Protein AF-A0A822HG34-F1 (afdb_monomer)

pLDDT: mean 72.69, std 14.9, range [33.34, 90.94]

Foldseek 3Di:
DPPPPPDLAAEDEAPPPVCCVPPVDDLLVSLLVSLVPDAAPHAYEYEDYPPSSVVSNVVSCVVRNHHYYYDDPPVPDPCPVPPPPPPD

Structure (mmCIF, N/CA/C/O backbone):
data_AF-A0A822HG34-F1
#
_entry.id   AF-A0A822HG34-F1
#
loop_
_atom_site.group_PDB
_atom_site.id
_atom_site.type_symbol
_atom_site.label_atom_id
_atom_site.label_alt_id
_atom_site.label_comp_id
_atom_site.label_asym_id
_atom_site.label_entity_id
_atom_site.label_seq_id
_atom_site.pdbx_PDB_ins_code
_atom_site.Cartn_x
_atom_site.Cartn_y
_atom_site.Cartn_z
_atom_site.occupancy
_atom_site.B_iso_or_equiv
_atom_site.auth_seq_id
_atom_site.auth_comp_id
_atom_site.auth_asym_id
_atom_site.auth_atom_id
_atom_site.pdbx_PDB_model_num
ATOM 1 N N . MET A 1 1 ? -21.445 17.927 7.088 1.00 33.34 1 MET A N 1
ATOM 2 C CA . MET A 1 1 ? -21.272 16.459 7.047 1.00 33.34 1 MET A CA 1
ATOM 3 C C . MET A 1 1 ? -20.369 16.146 5.869 1.00 33.34 1 MET A C 1
ATOM 5 O O . MET A 1 1 ? -20.793 16.316 4.735 1.00 33.34 1 MET A O 1
ATOM 9 N N . VAL A 1 2 ? -19.100 15.823 6.119 1.00 33.41 2 VAL A N 1
ATOM 10 C CA . VAL A 1 2 ? -18.186 15.402 5.049 1.00 33.41 2 VAL A CA 1
ATOM 11 C C . VAL A 1 2 ? -18.575 13.971 4.711 1.00 33.41 2 VAL A C 1
ATOM 13 O O . VAL A 1 2 ? -18.417 13.082 5.543 1.00 33.41 2 VAL A O 1
ATOM 16 N N . VAL A 1 3 ? -19.154 13.756 3.533 1.00 35.47 3 VAL A N 1
ATOM 17 C CA . VAL A 1 3 ? -19.396 12.412 3.001 1.00 35.47 3 VAL A CA 1
ATOM 18 C C . VAL A 1 3 ? -18.028 11.757 2.825 1.00 35.47 3 VAL A C 1
ATOM 20 O O . VAL A 1 3 ? -17.319 12.016 1.855 1.00 35.47 3 VAL A O 1
ATOM 23 N N . GLN A 1 4 ? -17.60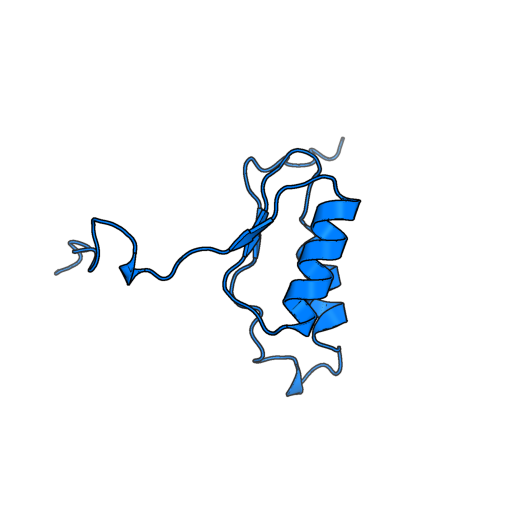6 10.952 3.801 1.00 49.44 4 GLN A N 1
ATOM 24 C CA . GLN A 1 4 ? -16.495 10.033 3.604 1.00 49.44 4 GLN A CA 1
ATOM 25 C C . GLN A 1 4 ? -16.952 9.048 2.534 1.00 49.44 4 GLN A C 1
ATOM 27 O O . GLN A 1 4 ? -17.717 8.134 2.811 1.00 49.44 4 GLN A O 1
ATOM 32 N N . ILE A 1 5 ? -16.497 9.253 1.300 1.00 60.31 5 ILE A N 1
ATOM 33 C CA . ILE A 1 5 ? -16.736 8.336 0.185 1.00 60.31 5 ILE A CA 1
ATOM 34 C C . ILE A 1 5 ? -16.141 6.990 0.598 1.00 60.31 5 ILE A C 1
ATOM 36 O O . ILE A 1 5 ? -14.919 6.886 0.653 1.00 60.31 5 ILE A O 1
ATOM 40 N N . THR A 1 6 ? -16.936 6.002 1.000 1.00 60.25 6 THR A N 1
ATOM 41 C CA . THR A 1 6 ? -16.440 4.661 1.352 1.00 60.25 6 THR A CA 1
ATOM 42 C C . THR A 1 6 ? -16.240 3.893 0.050 1.00 60.25 6 THR A C 1
ATOM 44 O O . THR A 1 6 ? -17.229 3.508 -0.573 1.00 60.25 6 THR A O 1
ATOM 47 N N . PRO A 1 7 ? -14.997 3.747 -0.439 1.00 61.41 7 PRO A N 1
ATOM 48 C CA . PRO A 1 7 ? -14.766 3.065 -1.695 1.00 61.41 7 PRO A CA 1
ATOM 49 C C . PRO A 1 7 ? -14.981 1.563 -1.490 1.00 61.41 7 PRO A C 1
ATOM 51 O O . PRO A 1 7 ? -14.627 1.011 -0.452 1.00 61.41 7 PRO A O 1
ATOM 54 N N . ILE A 1 8 ? -15.537 0.903 -2.503 1.00 71.38 8 ILE A N 1
ATOM 55 C CA . ILE A 1 8 ? -15.707 -0.558 -2.518 1.00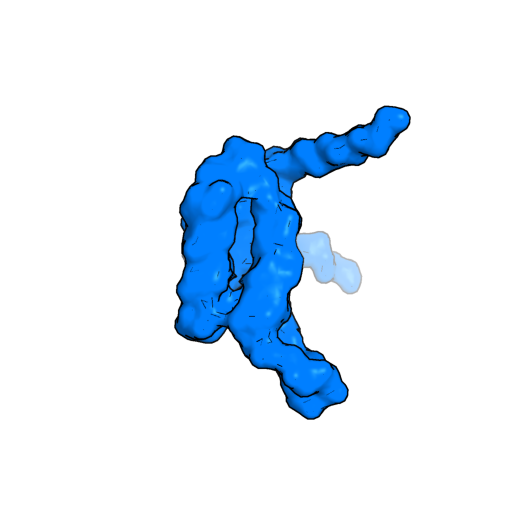 71.38 8 ILE A CA 1
ATOM 56 C C . ILE A 1 8 ? -14.338 -1.253 -2.659 1.00 71.38 8 ILE A C 1
ATOM 58 O O . ILE A 1 8 ? -14.174 -2.398 -2.256 1.00 71.38 8 ILE A O 1
ATOM 62 N N . VAL A 1 9 ? -13.341 -0.558 -3.221 1.00 71.38 9 VAL A N 1
ATOM 63 C CA . VAL A 1 9 ? -11.962 -1.035 -3.369 1.00 71.38 9 VAL A CA 1
ATOM 64 C C . VAL A 1 9 ? -10.993 0.148 -3.422 1.00 71.38 9 VAL A C 1
ATOM 66 O O . VAL A 1 9 ? -11.297 1.176 -4.030 1.00 71.38 9 VAL A O 1
ATOM 69 N N . CYS A 1 10 ? -9.815 0.001 -2.817 1.00 77.00 10 CYS A N 1
ATOM 70 C CA . CYS A 1 10 ? -8.732 0.984 -2.891 1.00 77.00 10 CYS A CA 1
ATOM 71 C C . CYS A 1 10 ? -7.566 0.422 -3.705 1.00 77.00 10 CYS A C 1
ATOM 73 O O . CYS A 1 10 ? -7.063 -0.649 -3.388 1.00 77.00 10 CYS A O 1
ATOM 75 N N . GLY A 1 11 ? -7.106 1.145 -4.725 1.00 77.00 11 GLY A N 1
ATOM 76 C CA . GLY A 1 11 ? -5.965 0.741 -5.549 1.00 77.00 11 GLY A CA 1
ATOM 77 C C . GLY A 1 11 ? -4.753 1.649 -5.346 1.00 77.00 11 GLY A C 1
ATOM 78 O O . GLY A 1 11 ? -4.876 2.864 -5.483 1.00 77.00 11 GLY A O 1
ATOM 79 N N . ILE A 1 12 ? -3.579 1.076 -5.074 1.00 76.12 12 ILE A N 1
ATOM 80 C CA . ILE A 1 12 ? -2.285 1.764 -5.142 1.00 76.12 12 ILE A CA 1
ATOM 81 C C . ILE A 1 12 ? -1.577 1.303 -6.418 1.00 76.12 12 ILE A C 1
ATOM 83 O O . ILE A 1 12 ? -1.127 0.162 -6.538 1.00 76.12 12 ILE A O 1
ATOM 87 N N . THR A 1 13 ? -1.496 2.200 -7.400 1.00 75.44 13 THR A N 1
ATOM 88 C CA . THR A 1 13 ? -0.703 1.987 -8.619 1.00 75.44 13 THR A CA 1
ATOM 89 C C . THR A 1 13 ? 0.789 1.954 -8.289 1.00 75.44 13 THR A C 1
ATOM 91 O O . THR A 1 13 ? 1.178 2.249 -7.157 1.00 75.44 13 THR A O 1
ATOM 94 N N . SER A 1 14 ? 1.643 1.611 -9.264 1.00 68.62 14 SER A N 1
ATOM 95 C CA . SER A 1 14 ? 3.102 1.640 -9.071 1.00 68.62 14 SER A CA 1
ATOM 96 C C . SER A 1 14 ? 3.486 2.948 -8.394 1.00 68.62 14 SER A C 1
ATOM 98 O O . SER A 1 14 ? 3.145 4.026 -8.892 1.00 68.62 14 SER A O 1
ATOM 100 N N . LEU A 1 15 ? 4.116 2.854 -7.221 1.00 64.69 15 LEU A N 1
ATOM 101 C CA . LEU A 1 15 ? 4.665 4.017 -6.549 1.00 64.69 15 LEU A CA 1
ATOM 102 C C . LEU A 1 15 ? 5.760 4.528 -7.481 1.00 64.69 15 LEU A C 1
ATOM 104 O O . LEU A 1 15 ? 6.825 3.927 -7.573 1.00 64.69 15 LEU A O 1
ATOM 108 N N . GLY A 1 16 ? 5.443 5.568 -8.256 1.00 53.56 16 GLY A N 1
ATOM 109 C CA . GLY A 1 16 ? 6.376 6.178 -9.190 1.00 53.56 16 GLY A CA 1
ATOM 110 C C . GLY A 1 16 ? 7.624 6.595 -8.427 1.00 53.56 16 GL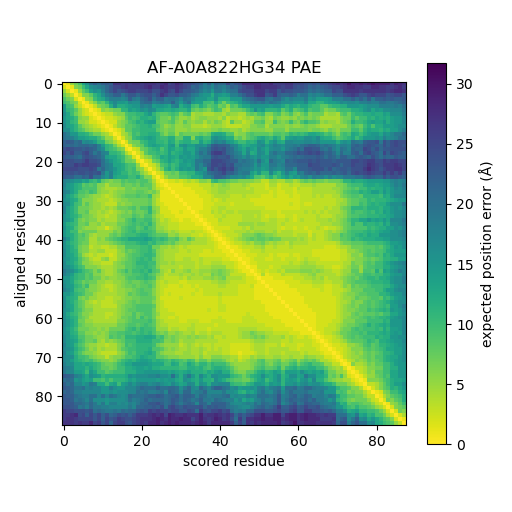Y A C 1
ATOM 111 O O . GLY A 1 16 ? 7.608 7.579 -7.687 1.00 53.56 16 GLY A O 1
ATOM 112 N N . LEU A 1 17 ? 8.700 5.828 -8.597 1.00 53.03 17 LEU A N 1
ATOM 113 C CA . LEU A 1 17 ? 10.031 6.158 -8.096 1.00 53.03 17 LEU A CA 1
ATOM 114 C C . LEU A 1 17 ? 10.557 7.467 -8.721 1.00 53.03 17 LEU A C 1
ATOM 116 O O . LEU A 1 17 ? 11.550 8.006 -8.238 1.00 53.03 17 LEU A O 1
ATOM 120 N N . ASP A 1 18 ? 9.866 8.010 -9.734 1.00 48.69 18 ASP A N 1
ATOM 121 C CA . ASP A 1 18 ? 10.175 9.257 -10.444 1.00 48.69 18 ASP A CA 1
ATOM 122 C C . ASP A 1 18 ? 10.387 10.483 -9.547 1.00 48.69 18 ASP A C 1
ATOM 124 O O . ASP A 1 18 ? 11.104 11.403 -9.930 1.00 48.69 18 ASP A O 1
ATOM 128 N N . HIS A 1 19 ? 9.848 10.500 -8.324 1.00 50.94 19 HIS A N 1
ATOM 129 C CA . HIS A 1 19 ? 10.005 11.650 -7.424 1.00 50.94 19 HIS A CA 1
ATOM 130 C C . HIS A 1 19 ? 10.802 11.375 -6.142 1.00 50.94 19 HIS A C 1
ATOM 132 O O . HIS A 1 19 ? 11.091 12.320 -5.406 1.00 50.94 19 HIS A O 1
ATOM 138 N N . VAL A 1 20 ? 11.239 10.133 -5.890 1.00 51.81 20 VAL A N 1
ATOM 139 C CA . VAL A 1 20 ? 12.079 9.811 -4.712 1.00 51.81 20 VAL A CA 1
ATOM 140 C C . VAL A 1 20 ? 13.442 10.501 -4.817 1.00 51.81 20 VAL A C 1
ATOM 142 O O . VAL A 1 20 ? 13.975 10.977 -3.819 1.00 51.81 20 VAL A O 1
ATOM 145 N N . LYS A 1 21 ? 13.969 10.664 -6.038 1.00 48.16 21 LYS A N 1
ATOM 146 C CA . LYS A 1 21 ? 15.203 11.430 -6.273 1.00 48.16 21 LYS A CA 1
ATOM 147 C C . LYS A 1 21 ? 15.051 12.944 -6.099 1.00 48.16 21 LYS A C 1
ATOM 149 O O . LYS A 1 21 ? 16.065 13.609 -5.927 1.00 48.16 21 LYS A O 1
ATOM 154 N N . LEU A 1 22 ? 13.833 13.492 -6.159 1.00 44.38 22 LEU A N 1
ATOM 155 C CA . LEU A 1 22 ? 13.624 14.944 -6.234 1.00 44.38 22 LEU A CA 1
ATOM 156 C C . LEU A 1 22 ? 13.103 15.573 -4.932 1.00 44.38 22 LEU A C 1
ATOM 158 O O . LEU A 1 22 ? 13.285 16.770 -4.740 1.00 44.38 22 LEU A O 1
ATOM 162 N N . LEU A 1 23 ? 12.450 14.800 -4.053 1.00 49.59 23 LEU A N 1
ATOM 163 C CA . LEU A 1 23 ? 11.712 15.343 -2.897 1.00 49.59 23 LEU A CA 1
ATOM 164 C C . LEU A 1 23 ? 12.171 14.839 -1.517 1.00 49.59 23 LEU A C 1
ATOM 166 O O . LEU A 1 23 ? 11.597 15.251 -0.515 1.00 49.59 23 LEU A O 1
ATOM 170 N N . GLY A 1 24 ? 13.196 13.983 -1.430 1.00 52.06 24 GLY A N 1
ATOM 171 C CA . GLY A 1 24 ? 13.861 13.662 -0.155 1.00 52.06 24 GLY A CA 1
ATOM 172 C C . GLY 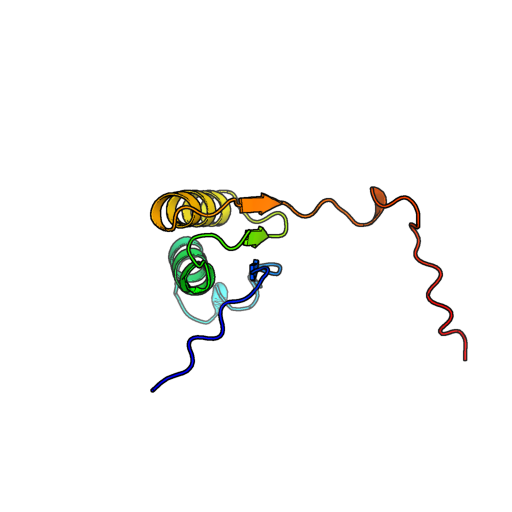A 1 24 ? 13.059 12.829 0.858 1.00 52.06 24 GLY A C 1
ATOM 173 O O . GLY A 1 24 ? 13.509 12.672 1.989 1.00 52.06 24 GLY A O 1
ATOM 174 N N . ASN A 1 25 ? 11.907 12.270 0.474 1.00 63.66 25 ASN A N 1
ATOM 175 C CA . ASN A 1 25 ? 11.112 11.384 1.332 1.00 63.66 25 ASN A CA 1
ATOM 176 C C . ASN A 1 25 ? 11.446 9.915 1.038 1.00 63.66 25 ASN A C 1
ATOM 178 O O . ASN A 1 25 ? 11.556 9.527 -0.128 1.00 63.66 25 ASN A O 1
ATOM 182 N N . THR A 1 26 ? 11.605 9.092 2.078 1.00 78.06 26 THR A N 1
ATOM 183 C CA . THR A 1 26 ? 11.927 7.666 1.911 1.00 78.06 26 THR A CA 1
ATOM 184 C C . THR A 1 26 ? 10.746 6.895 1.314 1.00 78.06 26 THR A C 1
ATOM 186 O O . THR A 1 26 ? 9.587 7.308 1.424 1.00 78.06 26 THR A O 1
ATOM 189 N N . ILE A 1 27 ? 11.022 5.758 0.671 1.00 78.00 27 ILE A N 1
ATOM 190 C CA . ILE A 1 27 ? 9.996 4.926 0.023 1.00 78.00 27 ILE A CA 1
ATOM 191 C C . ILE A 1 27 ? 8.911 4.508 1.028 1.00 78.00 27 ILE A C 1
ATOM 193 O O . ILE A 1 27 ? 7.722 4.514 0.704 1.00 78.00 27 ILE A O 1
ATOM 197 N N . GLU A 1 28 ? 9.307 4.214 2.263 1.00 81.75 28 GLU A N 1
ATOM 198 C CA . GLU A 1 28 ? 8.431 3.844 3.371 1.00 81.75 28 GLU A CA 1
ATOM 199 C C . GLU A 1 28 ? 7.444 4.956 3.714 1.00 81.75 28 GLU A C 1
ATOM 201 O O . GLU A 1 28 ? 6.255 4.693 3.875 1.00 81.75 28 GLU A O 1
ATOM 206 N N . GLN A 1 29 ? 7.902 6.209 3.784 1.00 80.56 29 GLN A N 1
ATOM 207 C CA . GLN A 1 29 ? 7.035 7.348 4.096 1.00 80.56 29 GLN A CA 1
ATOM 208 C C . GLN A 1 29 ? 6.001 7.579 2.996 1.00 80.56 29 GLN A C 1
ATOM 210 O O . GLN A 1 29 ? 4.830 7.843 3.278 1.00 80.56 29 GLN A O 1
ATOM 215 N N . ILE A 1 30 ? 6.412 7.442 1.734 1.00 78.69 30 ILE A N 1
ATOM 216 C CA . ILE A 1 30 ? 5.504 7.591 0.595 1.00 78.69 30 ILE A CA 1
ATOM 217 C C . ILE A 1 30 ? 4.472 6.458 0.603 1.00 78.69 30 ILE A C 1
ATOM 219 O O . ILE A 1 30 ? 3.278 6.718 0.434 1.00 78.69 30 ILE A O 1
ATOM 223 N N . ALA A 1 31 ? 4.903 5.217 0.841 1.00 83.12 31 ALA A N 1
ATOM 224 C CA . ALA A 1 31 ? 4.007 4.074 0.982 1.00 83.12 31 ALA A CA 1
ATOM 225 C C . ALA A 1 31 ? 3.017 4.281 2.139 1.00 83.12 31 ALA A C 1
ATOM 227 O O . ALA A 1 31 ? 1.821 4.069 1.960 1.00 83.12 31 ALA A O 1
ATOM 228 N N . TRP A 1 32 ? 3.482 4.793 3.281 1.00 84.50 32 TRP A N 1
ATOM 229 C CA . TRP A 1 32 ? 2.661 5.075 4.461 1.00 84.50 32 TRP A CA 1
ATOM 230 C C . TRP A 1 32 ? 1.590 6.138 4.196 1.00 84.50 32 TRP A C 1
ATOM 232 O O . TRP A 1 32 ? 0.444 5.981 4.620 1.00 84.50 32 TRP A O 1
ATOM 242 N N . GLN A 1 33 ? 1.954 7.212 3.487 1.00 82.38 33 GLN A N 1
ATOM 243 C CA . GLN A 1 33 ? 1.038 8.285 3.090 1.00 82.38 33 GLN A CA 1
ATOM 244 C C . GLN A 1 33 ? -0.015 7.768 2.109 1.00 82.38 33 GLN A C 1
ATOM 246 O O . GLN A 1 33 ? -1.208 7.997 2.307 1.00 82.38 33 GLN A O 1
ATOM 251 N N . LYS A 1 34 ? 0.401 7.017 1.078 1.00 80.81 34 LYS A N 1
ATOM 252 C CA . LYS A 1 34 ? -0.533 6.441 0.101 1.00 80.81 34 LYS A CA 1
ATOM 253 C C . LYS A 1 34 ? -1.446 5.397 0.730 1.00 80.81 34 LYS A C 1
ATOM 255 O O . LYS A 1 34 ? -2.634 5.420 0.441 1.00 80.81 34 LYS A O 1
ATOM 260 N N . ALA A 1 35 ? -0.944 4.565 1.641 1.00 82.81 35 ALA A N 1
ATOM 261 C CA . ALA A 1 35 ? -1.751 3.633 2.429 1.00 82.81 35 ALA A CA 1
ATOM 262 C C . ALA A 1 35 ? -2.784 4.328 3.331 1.00 82.81 35 ALA A C 1
ATOM 264 O O . ALA A 1 35 ? -3.699 3.679 3.827 1.00 82.81 35 ALA A O 1
ATOM 265 N N . GLY A 1 36 ? -2.712 5.653 3.508 1.00 81.44 36 GLY A N 1
ATOM 266 C CA . GLY A 1 36 ? -3.742 6.428 4.200 1.00 81.44 36 GLY A CA 1
ATOM 267 C C . GLY A 1 36 ? -5.141 6.303 3.578 1.00 81.44 36 GLY A C 1
ATOM 268 O O . GLY A 1 36 ? -6.132 6.473 4.293 1.00 81.44 36 GLY A O 1
ATOM 269 N N . ILE A 1 37 ? -5.229 5.948 2.286 1.00 82.94 37 ILE A N 1
ATOM 270 C CA . ILE A 1 37 ? -6.485 5.637 1.580 1.00 82.94 37 ILE A CA 1
ATOM 271 C C . ILE A 1 37 ? -7.139 4.330 2.051 1.00 82.94 37 ILE A C 1
ATOM 273 O O . ILE A 1 37 ? -8.325 4.119 1.797 1.00 82.94 37 ILE A O 1
ATOM 277 N N . PHE A 1 38 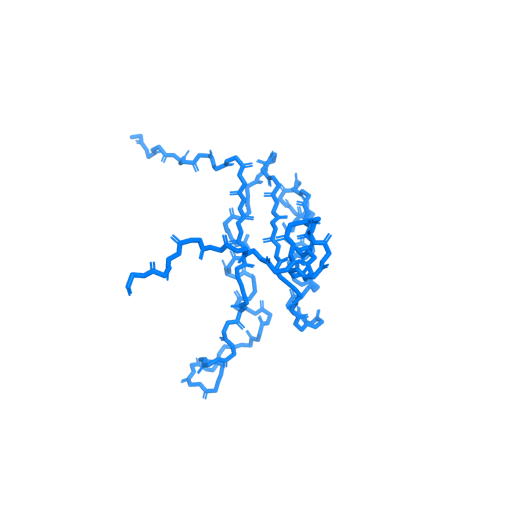? -6.404 3.445 2.730 1.00 84.06 38 PHE A N 1
ATOM 278 C CA . PHE A 1 38 ? -6.952 2.177 3.201 1.00 84.06 38 PHE A CA 1
ATOM 279 C C . PHE A 1 38 ? -8.069 2.435 4.195 1.00 84.06 38 PHE A C 1
ATOM 281 O O . PHE A 1 38 ? -7.895 3.130 5.202 1.00 84.06 38 PHE A O 1
ATOM 288 N N . LYS A 1 39 ? -9.235 1.882 3.885 1.00 80.56 39 LYS A N 1
ATOM 289 C CA . LYS A 1 39 ? -10.400 1.966 4.748 1.00 80.56 39 LYS A CA 1
ATOM 290 C C . LYS A 1 39 ? -10.672 0.602 5.367 1.00 80.56 39 LYS A C 1
ATOM 292 O O . LYS A 1 39 ? -10.458 -0.401 4.684 1.00 80.56 39 LYS A O 1
ATOM 297 N N . PRO A 1 40 ? -11.153 0.577 6.619 1.00 79.19 40 PRO A N 1
ATOM 298 C CA . PRO A 1 40 ? -11.693 -0.644 7.190 1.00 79.19 40 PRO A CA 1
ATOM 299 C C . PRO A 1 40 ? -12.788 -1.202 6.287 1.00 79.19 40 PRO A C 1
ATOM 301 O O . PRO A 1 40 ? -13.509 -0.441 5.638 1.00 79.19 40 PRO A O 1
ATOM 304 N N . ASP A 1 41 ? -12.826 -2.529 6.194 1.00 79.00 41 ASP A N 1
ATOM 305 C CA . ASP A 1 41 ? -13.778 -3.309 5.393 1.00 79.00 41 ASP A CA 1
ATOM 306 C C . ASP A 1 41 ? -13.687 -3.130 3.863 1.00 79.00 41 ASP A C 1
ATOM 308 O O . ASP A 1 41 ? -14.424 -3.782 3.122 1.00 79.00 41 ASP A O 1
ATOM 312 N N . ALA A 1 42 ? -12.760 -2.308 3.356 1.00 82.00 42 ALA A N 1
ATOM 313 C CA . ALA A 1 42 ? -12.541 -2.121 1.922 1.00 82.00 42 ALA A CA 1
ATOM 314 C C . ALA A 1 42 ?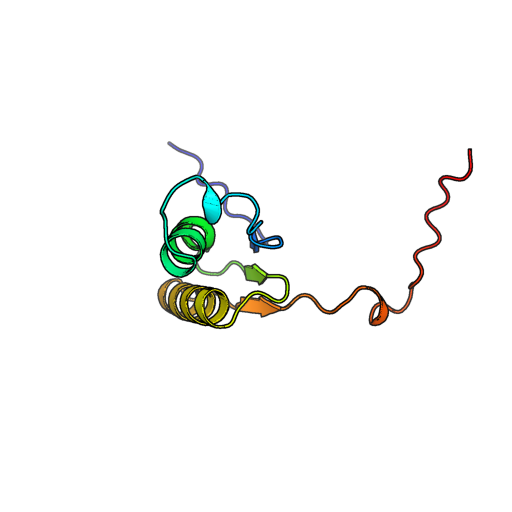 -11.256 -2.837 1.466 1.00 82.00 42 ALA A C 1
ATOM 316 O O . ALA A 1 42 ? -10.172 -2.482 1.932 1.00 82.00 42 ALA A O 1
ATOM 317 N N . PRO A 1 43 ? -11.316 -3.808 0.534 1.00 84.38 43 PRO A N 1
ATOM 318 C CA . PRO A 1 43 ? -10.119 -4.463 0.021 1.00 84.38 43 PRO A CA 1
ATOM 319 C C . PRO A 1 43 ? -9.168 -3.454 -0.633 1.00 84.38 43 PRO A C 1
ATOM 321 O O . PRO A 1 43 ? -9.574 -2.585 -1.411 1.00 84.38 43 PRO A O 1
ATOM 324 N N . ALA A 1 44 ? -7.884 -3.604 -0.332 1.00 86.38 44 ALA A N 1
ATOM 325 C CA . ALA A 1 44 ? -6.806 -2.850 -0.937 1.00 86.38 44 ALA A CA 1
ATOM 326 C C . ALA A 1 44 ? -6.116 -3.697 -2.011 1.00 86.38 44 ALA A C 1
ATOM 328 O O . ALA A 1 44 ? -5.859 -4.886 -1.827 1.00 86.38 44 ALA A O 1
ATOM 329 N N . VAL A 1 45 ? -5.785 -3.083 -3.138 1.00 86.38 45 VAL A N 1
ATOM 330 C CA . VAL A 1 45 ? -5.053 -3.710 -4.235 1.00 86.38 45 VAL A CA 1
ATOM 331 C C . VAL A 1 45 ? -3.810 -2.884 -4.518 1.00 86.38 45 VAL A C 1
ATOM 333 O O . VAL A 1 45 ? -3.890 -1.668 -4.662 1.00 86.38 45 VAL A O 1
ATOM 336 N N . THR A 1 46 ? -2.657 -3.530 -4.621 1.00 86.06 46 THR A N 1
ATOM 337 C CA . THR A 1 46 ? -1.410 -2.896 -5.063 1.00 86.06 46 THR A CA 1
ATOM 338 C C . THR A 1 46 ? -0.812 -3.674 -6.223 1.00 86.06 46 THR A C 1
ATOM 340 O O . THR A 1 46 ? -1.030 -4.873 -6.355 1.00 86.06 46 THR A O 1
ATOM 343 N N . VAL A 1 47 ? -0.031 -3.016 -7.069 1.00 84.44 47 VAL A N 1
ATOM 344 C CA . VAL A 1 47 ? 0.902 -3.723 -7.961 1.00 84.44 47 VAL A CA 1
ATOM 345 C C . VAL A 1 47 ? 2.132 -4.191 -7.166 1.00 84.44 47 VAL A C 1
ATOM 347 O O . VAL A 1 47 ? 2.314 -3.727 -6.036 1.00 84.44 47 VAL A O 1
ATOM 350 N N . PRO A 1 48 ? 2.980 -5.087 -7.706 1.00 82.06 48 PRO A N 1
ATOM 351 C CA . PRO A 1 48 ? 4.270 -5.394 -7.094 1.00 82.06 48 PRO A CA 1
ATOM 352 C C . PRO A 1 48 ? 5.083 -4.111 -6.854 1.00 82.06 48 PRO A C 1
ATOM 354 O O . PRO A 1 48 ? 5.319 -3.345 -7.786 1.00 82.06 48 PRO A O 1
ATOM 357 N N . GLN A 1 49 ? 5.476 -3.870 -5.602 1.00 81.50 49 GLN A N 1
ATOM 358 C CA . GLN A 1 49 ? 6.335 -2.750 -5.194 1.00 81.50 49 GLN A CA 1
ATOM 359 C C . GLN A 1 49 ? 7.662 -3.293 -4.645 1.00 81.50 49 GLN A C 1
ATOM 361 O O . GLN A 1 49 ? 7.815 -4.499 -4.449 1.00 81.50 49 GLN A O 1
ATOM 366 N N . VAL A 1 50 ? 8.610 -2.403 -4.339 1.00 83.12 50 VAL A N 1
ATOM 367 C CA . VAL A 1 50 ? 9.820 -2.772 -3.587 1.00 83.12 50 VAL A CA 1
ATOM 368 C C . VAL A 1 50 ? 9.473 -3.267 -2.177 1.00 83.12 50 VAL A C 1
ATOM 370 O O . VAL A 1 50 ? 8.431 -2.908 -1.617 1.00 83.12 50 VAL A O 1
ATOM 373 N N . SER A 1 51 ? 10.348 -4.088 -1.599 1.00 83.94 51 SER A N 1
ATOM 374 C CA . SER A 1 51 ? 10.129 -4.774 -0.320 1.00 83.94 51 SER A CA 1
ATOM 375 C C . SER A 1 51 ? 9.769 -3.821 0.826 1.00 83.94 51 SER A C 1
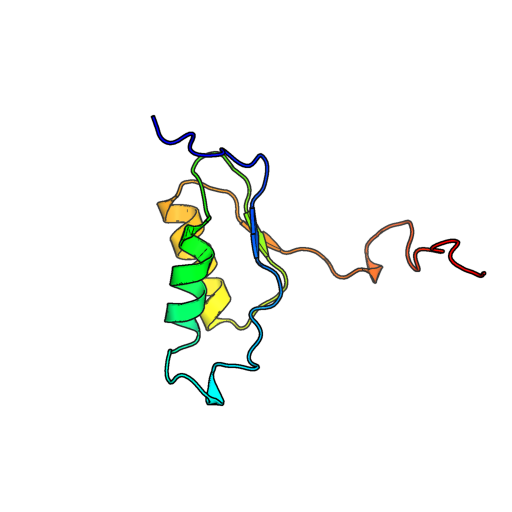ATOM 377 O O . SER A 1 51 ? 8.878 -4.114 1.622 1.00 83.94 51 SER A O 1
ATOM 379 N N . GLU A 1 52 ? 10.405 -2.653 0.881 1.00 83.56 52 GLU A N 1
ATOM 380 C CA . GLU A 1 52 ? 10.199 -1.621 1.898 1.00 83.56 52 GLU A CA 1
ATOM 381 C C . GLU A 1 52 ? 8.787 -1.031 1.827 1.00 83.56 52 GLU A C 1
ATOM 383 O O . GLU A 1 52 ? 8.113 -0.895 2.848 1.00 83.56 52 GLU A O 1
ATOM 388 N N . ALA A 1 53 ? 8.301 -0.751 0.614 1.00 84.75 53 ALA A N 1
ATOM 389 C CA . ALA A 1 53 ? 6.935 -0.290 0.397 1.00 84.75 53 ALA A CA 1
ATOM 390 C C . ALA A 1 53 ? 5.926 -1.393 0.734 1.00 84.75 53 ALA A C 1
ATOM 392 O O . ALA A 1 53 ? 4.959 -1.134 1.444 1.00 84.75 53 ALA A O 1
ATOM 393 N N . MET A 1 54 ? 6.165 -2.625 0.273 1.00 87.06 54 MET A N 1
ATOM 394 C CA . MET A 1 54 ? 5.285 -3.767 0.546 1.00 87.06 54 MET A CA 1
ATOM 395 C C . MET A 1 54 ? 5.117 -4.021 2.045 1.00 87.06 54 MET A C 1
ATOM 397 O O . MET A 1 54 ? 3.999 -4.275 2.490 1.00 87.06 54 MET A O 1
ATOM 401 N N . ARG A 1 55 ? 6.197 -3.914 2.829 1.00 89.31 55 ARG A N 1
ATOM 402 C CA . ARG A 1 55 ? 6.141 -4.050 4.290 1.00 89.31 55 ARG A CA 1
ATOM 403 C C . ARG A 1 55 ? 5.202 -3.014 4.907 1.00 89.31 55 ARG A C 1
ATOM 405 O O . ARG A 1 55 ? 4.283 -3.389 5.626 1.00 89.31 55 ARG A O 1
ATOM 412 N N . VAL A 1 56 ? 5.374 -1.738 4.560 1.00 89.06 56 VAL A N 1
ATOM 413 C CA . VAL A 1 56 ? 4.523 -0.653 5.073 1.00 89.06 56 VAL A CA 1
ATOM 414 C C . VAL A 1 56 ? 3.071 -0.817 4.628 1.00 89.06 56 VAL A C 1
ATOM 416 O O . VAL A 1 56 ? 2.161 -0.593 5.418 1.00 89.06 56 VAL A O 1
ATOM 419 N N . LEU A 1 57 ? 2.820 -1.218 3.379 1.00 87.25 57 LEU A N 1
ATOM 420 C CA . LEU A 1 57 ? 1.457 -1.460 2.904 1.00 87.25 57 LEU A CA 1
ATOM 421 C C . LEU A 1 57 ? 0.782 -2.598 3.682 1.00 87.25 57 LEU A C 1
ATOM 423 O O . LEU A 1 57 ? -0.381 -2.458 4.045 1.00 87.25 57 LEU A O 1
ATOM 427 N N . ASN A 1 58 ? 1.494 -3.692 3.967 1.00 89.19 58 ASN A N 1
ATOM 428 C CA . ASN A 1 58 ? 0.961 -4.795 4.771 1.00 89.19 58 ASN A CA 1
ATOM 429 C C . ASN A 1 58 ? 0.653 -4.358 6.208 1.00 89.19 58 ASN A C 1
ATOM 431 O O . ASN A 1 58 ? -0.471 -4.549 6.658 1.00 89.19 58 ASN A O 1
ATOM 435 N N . GLU A 1 59 ? 1.599 -3.698 6.885 1.00 90.94 59 GLU A N 1
ATOM 436 C CA . GLU A 1 59 ? 1.400 -3.173 8.248 1.00 90.94 59 GLU A CA 1
ATOM 437 C C . GLU A 1 59 ? 0.165 -2.265 8.313 1.00 90.94 59 GLU A C 1
ATOM 439 O O . GLU A 1 59 ? -0.689 -2.395 9.186 1.00 90.94 59 GLU A O 1
ATOM 444 N N . ARG A 1 60 ? 0.005 -1.383 7.322 1.00 88.69 60 ARG A N 1
ATOM 445 C CA . ARG A 1 60 ? -1.14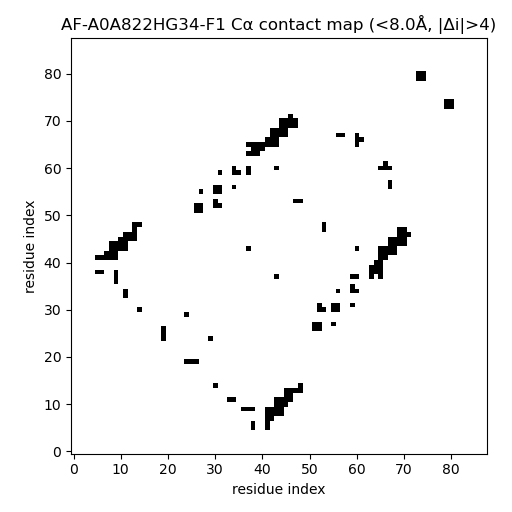0 -0.470 7.251 1.00 88.69 60 ARG A CA 1
ATOM 446 C C . ARG A 1 60 ? -2.452 -1.164 6.936 1.00 88.69 60 ARG A C 1
ATOM 448 O O . ARG A 1 60 ? -3.497 -0.701 7.390 1.00 88.69 60 ARG A O 1
ATOM 455 N N . ALA A 1 61 ? -2.414 -2.223 6.138 1.00 88.56 61 ALA A N 1
ATOM 456 C CA . ALA A 1 61 ? -3.595 -3.017 5.848 1.00 88.56 61 ALA A CA 1
ATOM 457 C C . ALA A 1 61 ? -4.081 -3.750 7.106 1.00 88.56 61 ALA A C 1
ATOM 459 O O . ALA A 1 61 ? -5.275 -3.729 7.400 1.00 88.56 61 ALA A O 1
ATOM 460 N N . GLU A 1 62 ? -3.157 -4.291 7.904 1.00 89.19 62 GLU A N 1
ATOM 461 C CA . GLU A 1 62 ? -3.458 -4.895 9.205 1.00 89.19 62 GLU A CA 1
ATOM 462 C C . GLU A 1 62 ? -4.010 -3.868 10.203 1.00 89.19 62 GLU A C 1
ATOM 464 O O . GLU A 1 62 ? -5.081 -4.091 10.767 1.00 89.19 62 GLU A O 1
ATOM 469 N N . GLU A 1 63 ? -3.356 -2.707 10.355 1.00 88.94 63 GLU A N 1
ATOM 470 C CA . GLU A 1 63 ? -3.823 -1.602 11.214 1.00 88.94 63 GLU A CA 1
ATOM 471 C C . GLU A 1 63 ? -5.240 -1.132 10.859 1.00 88.94 63 GLU A C 1
ATOM 473 O O . GLU A 1 63 ? -6.006 -0.704 11.723 1.00 88.94 63 GLU A O 1
ATOM 478 N N . ARG A 1 64 ? -5.579 -1.154 9.566 1.00 84.94 64 ARG A N 1
ATOM 479 C CA . ARG A 1 64 ? -6.877 -0.711 9.048 1.00 84.94 64 ARG A CA 1
ATOM 480 C C . ARG A 1 64 ? -7.877 -1.852 8.904 1.00 84.94 64 ARG A C 1
ATOM 482 O O . ARG A 1 64 ? -8.972 -1.581 8.430 1.00 84.94 64 ARG A O 1
ATOM 489 N N . HIS A 1 65 ? -7.538 -3.079 9.305 1.00 86.25 65 HIS A N 1
ATOM 490 C CA . HIS A 1 65 ? -8.371 -4.273 9.134 1.00 86.25 65 HIS A CA 1
ATOM 491 C C . HIS A 1 65 ? -8.880 -4.453 7.694 1.00 86.25 65 HIS A C 1
ATOM 493 O O . HIS A 1 65 ? -10.054 -4.741 7.460 1.00 86.25 65 HIS A O 1
ATOM 499 N N . CYS A 1 66 ? -8.002 -4.266 6.709 1.00 83.81 66 CYS A N 1
ATOM 500 C CA . CYS A 1 66 ? -8.324 -4.464 5.304 1.00 83.81 66 CYS A CA 1
ATOM 501 C C . CYS A 1 66 ? -7.450 -5.546 4.661 1.00 83.81 66 CYS A C 1
ATOM 503 O O . CYS A 1 66 ? -6.311 -5.787 5.050 1.00 83.81 66 CYS A O 1
ATOM 505 N N . SER A 1 67 ? -7.992 -6.235 3.657 1.00 86.25 67 SER A N 1
ATOM 506 C CA . SER A 1 67 ? -7.230 -7.237 2.910 1.00 86.25 67 SER A CA 1
ATOM 507 C C . SER A 1 67 ? -6.409 -6.568 1.814 1.00 86.25 67 SER A C 1
ATOM 509 O O . SER A 1 67 ? -6.991 -5.986 0.900 1.00 86.25 67 SER A O 1
ATOM 511 N N . LEU A 1 68 ? -5.083 -6.701 1.860 1.00 86.06 68 LEU A N 1
ATOM 512 C CA . LEU A 1 68 ? -4.199 -6.281 0.775 1.00 86.06 68 LEU A CA 1
ATOM 513 C C . LEU A 1 68 ? -3.993 -7.426 -0.225 1.00 86.06 68 LEU A C 1
ATOM 515 O O . LEU A 1 68 ? -3.592 -8.526 0.146 1.00 86.06 68 LEU A O 1
ATOM 519 N N . LYS A 1 69 ? -4.246 -7.168 -1.510 1.00 87.44 69 LYS A N 1
ATOM 520 C CA . LYS A 1 69 ? -3.988 -8.105 -2.611 1.00 87.44 69 LYS A CA 1
ATOM 521 C C . LYS A 1 69 ? -3.018 -7.503 -3.615 1.00 87.44 69 LYS A C 1
ATOM 523 O O . LYS A 1 69 ? -3.093 -6.319 -3.937 1.00 87.44 69 LYS A O 1
ATOM 528 N N . ILE A 1 70 ? -2.134 -8.337 -4.148 1.00 86.38 70 ILE A N 1
ATOM 529 C CA . ILE A 1 70 ? -1.231 -7.939 -5.226 1.00 86.38 70 ILE A CA 1
ATOM 530 C C . ILE A 1 70 ? -1.917 -8.246 -6.556 1.00 86.38 70 ILE A C 1
ATOM 532 O O . ILE A 1 70 ? -2.367 -9.370 -6.780 1.00 86.38 70 ILE A O 1
ATOM 536 N N . ALA A 1 71 ? -2.017 -7.249 -7.430 1.00 83.00 71 ALA A N 1
ATOM 537 C CA . ALA A 1 71 ? -2.557 -7.423 -8.767 1.00 83.00 71 ALA A CA 1
ATOM 538 C C . ALA A 1 71 ? -1.606 -8.310 -9.593 1.00 83.00 71 ALA A C 1
ATOM 540 O O . ALA A 1 71 ? -0.420 -7.977 -9.710 1.00 83.00 71 ALA A O 1
ATOM 541 N N . PRO A 1 72 ? -2.092 -9.426 -10.167 1.00 77.62 72 PRO A N 1
ATOM 542 C CA . PRO A 1 72 ? -1.269 -10.271 -11.015 1.00 77.62 72 PRO A CA 1
ATOM 543 C C . PRO A 1 72 ? -0.921 -9.548 -12.327 1.00 77.62 72 PRO A C 1
ATOM 545 O O . PRO A 1 72 ? -1.657 -8.651 -12.760 1.00 77.62 72 PRO A O 1
ATOM 548 N N . PRO A 1 73 ? 0.192 -9.931 -12.977 1.00 74.00 73 PRO A N 1
ATOM 549 C CA . PRO A 1 73 ? 0.577 -9.363 -14.260 1.00 74.00 73 PRO A CA 1
ATOM 550 C C . PRO A 1 73 ? -0.485 -9.638 -15.332 1.00 74.00 73 PRO A C 1
ATOM 552 O O . PRO A 1 73 ? -1.210 -10.632 -15.277 1.00 74.00 73 PRO A O 1
ATOM 555 N N . LEU A 1 74 ? -0.569 -8.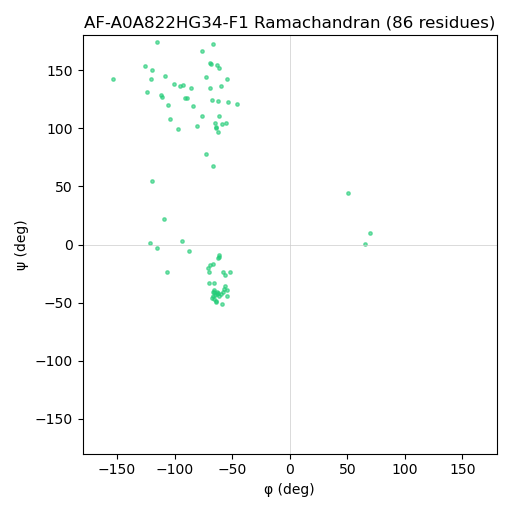748 -16.328 1.00 70.25 74 LEU A N 1
ATOM 556 C CA . LEU A 1 74 ? -1.624 -8.777 -17.351 1.00 70.25 74 LEU A CA 1
ATOM 557 C C . LEU A 1 74 ? -1.699 -10.115 -18.113 1.00 70.25 74 LEU A C 1
ATOM 559 O O . LEU A 1 74 ? -2.773 -10.501 -18.555 1.00 70.25 74 LEU A O 1
ATOM 563 N N . ASN A 1 75 ? -0.586 -10.844 -18.201 1.00 69.50 75 ASN A N 1
ATOM 564 C CA . ASN A 1 75 ? -0.482 -12.157 -18.841 1.00 69.50 75 ASN A CA 1
ATOM 565 C C . ASN A 1 75 ? -1.255 -13.292 -18.140 1.00 69.50 75 ASN A C 1
ATOM 567 O O . ASN A 1 75 ? -1.464 -14.332 -18.753 1.00 69.50 75 ASN A O 1
ATOM 571 N N . HIS A 1 76 ? -1.667 -13.120 -16.882 1.00 67.94 76 HIS A N 1
ATOM 572 C CA . HIS A 1 76 ? -2.439 -14.124 -16.140 1.00 67.94 76 HIS A CA 1
ATOM 573 C C . HIS A 1 76 ? -3.949 -14.003 -16.357 1.00 67.94 76 HIS A C 1
ATOM 575 O O . HIS A 1 76 ? -4.707 -14.840 -15.866 1.00 67.94 76 HIS A O 1
ATOM 581 N N . TYR A 1 77 ? -4.409 -12.971 -17.067 1.00 73.94 77 TYR A N 1
ATOM 582 C CA . TYR A 1 77 ? -5.828 -12.820 -17.354 1.00 73.94 77 TYR A CA 1
ATOM 583 C C . TYR A 1 77 ? -6.198 -13.620 -18.609 1.00 73.94 77 TYR A C 1
ATOM 585 O O . TYR A 1 77 ? -5.508 -13.508 -19.623 1.00 73.94 77 TYR A O 1
ATOM 593 N N . PRO A 1 78 ? -7.310 -14.379 -18.586 1.00 67.12 78 PRO A N 1
ATOM 594 C CA . PRO A 1 78 ? -7.696 -15.294 -19.667 1.00 67.12 78 PRO A CA 1
ATOM 595 C C . PRO A 1 78 ? -7.955 -14.609 -21.022 1.00 67.12 78 PRO A C 1
ATOM 597 O O . PRO A 1 78 ? -8.046 -15.290 -22.034 1.00 67.12 78 PRO A O 1
ATOM 600 N N . ASN A 1 79 ? -8.032 -13.273 -21.049 1.00 67.62 79 ASN A N 1
ATOM 601 C CA . ASN A 1 79 ? -8.260 -12.457 -22.243 1.00 67.62 79 ASN A CA 1
ATOM 602 C C . ASN A 1 79 ? -7.008 -11.666 -22.682 1.00 67.62 79 ASN A C 1
ATOM 604 O O . ASN A 1 79 ? -7.147 -10.633 -23.332 1.00 67.62 79 ASN A O 1
ATOM 608 N N . TYR A 1 80 ? -5.798 -12.089 -22.292 1.00 60.19 80 TYR A N 1
ATOM 609 C CA . TYR A 1 80 ? -4.544 -11.444 -22.697 1.00 60.19 80 TYR A CA 1
ATOM 610 C C . TYR A 1 80 ? -3.937 -12.075 -23.971 1.00 60.19 80 TYR A C 1
ATOM 612 O O . TYR A 1 80 ? -3.852 -13.301 -24.043 1.00 60.19 80 TYR A O 1
ATOM 620 N N . PRO A 1 81 ? -3.431 -11.276 -24.935 1.00 60.94 81 PRO A N 1
ATOM 621 C CA . PRO A 1 81 ? -3.480 -9.816 -24.978 1.00 60.94 81 PRO A CA 1
ATOM 622 C C . PRO A 1 81 ? -4.910 -9.331 -25.208 1.00 60.94 81 PRO A C 1
ATOM 624 O O . PRO A 1 81 ? -5.616 -9.845 -26.073 1.00 60.94 81 PRO A O 1
ATOM 627 N N . PHE A 1 82 ? -5.331 -8.330 -24.431 1.00 65.06 82 PHE A N 1
ATOM 628 C CA . PHE A 1 82 ? -6.639 -7.720 -24.623 1.00 65.06 82 PHE A CA 1
ATOM 629 C C . PHE A 1 82 ? -6.663 -7.122 -26.024 1.00 65.06 82 PHE A C 1
ATOM 631 O O . PHE A 1 82 ? -5.964 -6.145 -26.297 1.00 65.06 82 PHE A O 1
ATOM 638 N N . GLN A 1 83 ? -7.451 -7.714 -26.918 1.00 59.47 83 GLN A N 1
ATOM 639 C CA . GLN A 1 83 ? -7.741 -7.126 -28.213 1.00 59.47 83 GLN A CA 1
ATOM 640 C C . GLN A 1 83 ? -8.698 -5.959 -27.963 1.00 59.47 83 GLN A C 1
ATOM 642 O O . GLN A 1 83 ? -9.915 -6.070 -28.076 1.00 59.47 83 GLN A O 1
ATOM 647 N N . LEU A 1 84 ? -8.133 -4.842 -27.502 1.00 64.00 84 LEU A N 1
ATOM 648 C CA . LEU A 1 84 ? -8.822 -3.567 -27.457 1.00 64.00 84 LEU A CA 1
ATOM 649 C C . LEU A 1 84 ? -9.080 -3.211 -28.918 1.00 64.00 84 LEU A C 1
ATOM 651 O O . LEU A 1 84 ? -8.147 -2.867 -29.640 1.00 64.00 84 LEU A O 1
ATOM 655 N N . SER A 1 85 ? -10.323 -3.359 -29.370 1.00 53.94 85 SER A N 1
ATOM 656 C CA . SER A 1 85 ? -10.777 -2.908 -30.687 1.00 53.94 85 SER A CA 1
ATOM 657 C C . SER A 1 85 ? -10.748 -1.377 -30.747 1.00 53.94 85 SER A C 1
ATOM 659 O O . SER A 1 85 ? -11.777 -0.716 -30.779 1.00 53.94 85 SER A O 1
ATOM 661 N N . LEU A 1 86 ? -9.547 -0.810 -30.705 1.00 60.41 86 LEU A N 1
ATOM 662 C CA . LEU A 1 86 ? -9.217 0.566 -31.042 1.00 60.41 86 LEU A CA 1
ATOM 663 C C . LEU A 1 86 ? -8.209 0.509 -32.195 1.00 60.41 86 LEU A C 1
ATOM 665 O O . LEU A 1 86 ? -7.096 1.014 -32.106 1.00 60.41 86 LEU A O 1
ATOM 669 N N . ALA A 1 87 ? -8.598 -0.186 -33.262 1.00 50.50 87 ALA A N 1
ATOM 670 C CA . ALA A 1 87 ? -8.060 0.054 -34.589 1.00 50.50 87 ALA A CA 1
ATOM 671 C C . ALA A 1 87 ? -9.069 0.974 -35.284 1.00 50.50 87 ALA A C 1
ATOM 673 O O . ALA A 1 87 ? -10.137 0.524 -35.701 1.00 50.50 87 ALA A O 1
ATOM 674 N N . GLY A 1 88 ? -8.760 2.267 -35.292 1.00 44.28 88 GLY A N 1
ATOM 675 C CA . GLY A 1 88 ? -9.359 3.274 -36.159 1.00 44.28 88 GLY A CA 1
ATOM 676 C C . GLY A 1 88 ? -8.246 3.887 -36.981 1.00 44.28 88 GLY A C 1
ATOM 677 O O . GLY A 1 88 ? -7.214 4.220 -36.356 1.00 44.28 88 GLY A O 1
#

Sequence (88 aa):
MVVQITPIVCGITSLGLDHVKLLGNTIEQIAWQKAGIFKPDAPAVTVPQVSEAMRVLNERAEERHCSLKIAPPLNHYPNYPFQLSLAG

Radius of gyration: 15.72 Å; Cα contacts (8 Å, |Δi|>4): 104; chains: 1; bounding box: 36×32×47 Å

Nearest PDB structures (foldseek):
  2gc6-assembly1_A  TM=8.704E-01  e=3.938E-05  Lacticaseibacillus casei
  2gc5-assembly1_A  TM=8.741E-01  e=7.564E-05  Lacticaseibacillus casei
  2gcb-assembly1_A  TM=8.680E-01  e=9.200E-05  Lacticaseibacillus casei
  1jbv-assembly1_A  TM=8.621E-01  e=9.200E-05  Lacticaseibacillus casei
  2gca-assembly1_A  TM=8.711E-01  e=1.275E-04  Lacticaseibacillus casei

Mean predicted aligned error: 10.41 Å

Secondary structure (DSSP, 8-state):
-------S-EEE----GGGHHHH---HHHHHHHHGGG--TTS-EEE----HHHHHHHHHHHHHTT--EEEPPPGGGSTT-S-------

Solvent-accessible surface area (backbone atoms only — not comparable to full-atom values): 5464 Å² total; per-residue (Å²): 134,84,80,76,79,78,57,83,57,42,76,45,68,75,79,69,66,84,48,49,84,76,68,79,56,54,64,44,58,54,29,46,58,61,45,63,68,60,37,65,83,18,42,31,36,30,47,85,66,58,70,61,32,48,52,38,42,49,55,47,22,59,78,34,60,24,54,74,42,72,56,74,62,70,82,78,43,96,62,54,81,70,83,70,90,76,85,125